Protein AF-A0A1V5XCZ7-F1 (afdb_monomer)

Sequence (162 aa):
MNFSVNSRSIDFLRSQIEQVLVTAINRTLCDKDSFLITLRDNVAAVISHESNKGLADIDKRLEELQTELLRLATSNADYAKVGDEIHHLRDQKQKLQLESANRDELKKRIADMSTFLKKQSTALTKYDEQLVRRLIEKVTVYEEKFTVEFKSGVTVDVEEYD

pLDDT: mean 81.1, std 11.37, range [41.25, 95.12]

Radius of gyration: 25.95 Å; Cα contacts (8 Å, |Δi|>4): 112; chains: 1; bounding box: 71×34×67 Å

Solvent-accessible surface area (backbone atoms only — not comparable to full-atom values): 9261 Å² total; per-residue (Å²): 142,78,68,71,65,60,53,53,55,51,56,48,53,49,52,50,53,41,51,50,50,33,49,49,50,40,66,53,51,72,45,46,65,59,48,53,49,47,31,50,51,53,49,46,68,76,56,73,66,85,54,78,65,54,51,57,54,47,52,53,50,50,54,54,47,54,55,48,49,55,54,27,64,76,65,77,46,95,48,67,70,57,52,53,50,50,53,53,49,50,54,52,46,53,51,50,50,52,56,46,53,55,45,53,53,52,51,48,52,50,54,52,48,53,55,52,55,68,70,56,85,67,78,64,89,61,74,48,68,71,57,46,68,69,44,46,68,51,75,47,83,55,98,63,34,34,40,40,32,31,70,50,72,52,72,42,80,44,69,64,80,129

Mean predicted aligned error: 10.84 Å

Structure (mmCIF, N/CA/C/O backbone):
data_AF-A0A1V5XCZ7-F1
#
_entry.id   AF-A0A1V5XCZ7-F1
#
loop_
_atom_site.group_PDB
_atom_site.id
_atom_site.type_symbol
_atom_site.label_atom_id
_atom_site.label_alt_id
_atom_site.label_comp_id
_atom_site.label_asym_id
_atom_site.label_entity_id
_atom_site.label_seq_id
_atom_site.pdbx_PDB_ins_code
_atom_site.Cartn_x
_atom_site.Cartn_y
_atom_site.Cartn_z
_atom_site.occupancy
_atom_site.B_iso_or_equiv
_atom_site.auth_seq_id
_atom_site.auth_comp_id
_atom_site.auth_asym_id
_atom_site.auth_atom_id
_atom_site.pdbx_PDB_model_num
ATOM 1 N N . MET A 1 1 ? -43.632 23.458 7.844 1.00 41.25 1 MET A N 1
ATOM 2 C CA . MET A 1 1 ? -42.592 23.107 8.837 1.00 41.25 1 MET A CA 1
ATOM 3 C C . MET A 1 1 ? -42.291 21.617 8.707 1.00 41.25 1 MET A C 1
ATOM 5 O O . MET A 1 1 ? -43.085 20.852 9.211 1.00 41.25 1 MET A O 1
ATOM 9 N N . ASN A 1 2 ? -41.230 21.199 7.998 1.00 44.97 2 ASN A N 1
ATOM 10 C CA . ASN A 1 2 ? -40.857 19.770 7.844 1.00 44.97 2 ASN A CA 1
ATOM 11 C C . ASN A 1 2 ? -39.328 19.518 7.851 1.00 44.97 2 ASN A C 1
ATOM 13 O O . ASN A 1 2 ? -38.871 18.445 7.480 1.00 44.97 2 ASN A O 1
ATOM 17 N N . PHE A 1 3 ? -38.514 20.483 8.296 1.00 48.12 3 PHE A N 1
ATOM 18 C CA . PHE A 1 3 ? -37.047 20.337 8.312 1.00 48.12 3 PHE A CA 1
ATOM 19 C C . PHE A 1 3 ? -36.489 19.725 9.609 1.00 48.12 3 PHE A C 1
ATOM 21 O O . PHE A 1 3 ? -35.342 19.297 9.639 1.00 48.12 3 PHE A O 1
ATOM 28 N N . SER A 1 4 ? -37.286 19.644 10.681 1.00 51.97 4 SER A N 1
ATOM 29 C CA . SER A 1 4 ? -36.790 19.223 12.003 1.00 51.97 4 SER A CA 1
ATOM 30 C C . SER A 1 4 ? -36.722 17.699 12.192 1.00 51.97 4 SER A C 1
ATOM 32 O O . SER A 1 4 ? -35.901 17.229 12.974 1.00 51.97 4 SER A O 1
ATOM 34 N N . VAL A 1 5 ? -37.530 16.923 11.456 1.00 52.34 5 VAL A N 1
ATOM 35 C CA . VAL A 1 5 ? -37.549 15.450 11.560 1.00 52.34 5 VAL A CA 1
ATOM 36 C C . VAL A 1 5 ? -36.358 14.821 10.822 1.00 52.34 5 VAL A C 1
ATOM 38 O O . VAL A 1 5 ? -35.736 13.909 11.351 1.00 52.34 5 VAL A O 1
ATOM 41 N N . ASN A 1 6 ? -35.956 15.373 9.670 1.00 56.66 6 ASN A N 1
ATOM 42 C CA . ASN A 1 6 ? -34.837 14.839 8.882 1.00 56.66 6 ASN A CA 1
ATOM 43 C C . ASN A 1 6 ? -33.470 14.996 9.573 1.00 56.66 6 ASN A C 1
ATOM 45 O O . ASN A 1 6 ? -32.643 14.096 9.490 1.00 56.66 6 ASN A O 1
ATOM 49 N N . SER A 1 7 ? -33.230 16.101 10.292 1.00 58.38 7 SER A N 1
ATOM 50 C CA . SER A 1 7 ? -31.945 16.304 10.987 1.00 58.38 7 SER A CA 1
ATOM 51 C C . SER A 1 7 ? -31.751 15.307 12.132 1.00 58.38 7 SER A C 1
ATOM 53 O O . SER A 1 7 ? -30.685 14.719 12.250 1.00 58.38 7 SER A O 1
ATOM 55 N N . ARG A 1 8 ? -32.800 15.049 12.932 1.00 64.44 8 ARG A N 1
ATOM 56 C CA . ARG A 1 8 ? -32.718 14.113 14.068 1.00 64.44 8 ARG A CA 1
ATOM 57 C C . ARG A 1 8 ? -32.442 12.675 13.630 1.00 64.44 8 ARG A C 1
ATOM 59 O O . ARG A 1 8 ? -31.677 11.989 14.297 1.00 64.44 8 ARG A O 1
ATOM 66 N N . SER A 1 9 ? -33.030 12.228 12.519 1.00 71.94 9 SER A N 1
ATOM 67 C CA . SER A 1 9 ? -32.782 10.886 11.976 1.00 71.94 9 SER A CA 1
ATOM 68 C C . SER A 1 9 ? -31.366 10.731 11.408 1.00 71.94 9 SER A C 1
ATOM 70 O O . SER A 1 9 ? -30.763 9.673 11.568 1.00 71.94 9 SER A O 1
ATOM 72 N N . ILE A 1 10 ? -30.809 11.784 10.798 1.00 73.19 10 ILE A N 1
ATOM 73 C CA . ILE A 1 10 ? -29.424 11.784 10.296 1.00 73.19 10 ILE A CA 1
ATOM 74 C C . ILE A 1 10 ? -28.423 11.766 11.457 1.00 73.19 10 ILE A C 1
ATOM 76 O O . ILE A 1 10 ? -27.474 10.984 11.432 1.00 73.19 10 ILE A O 1
ATOM 80 N N . ASP A 1 11 ? -28.648 12.583 12.488 1.00 79.38 11 ASP A N 1
ATOM 81 C CA . ASP A 1 11 ? -27.781 12.631 13.671 1.00 79.38 11 ASP A CA 1
ATOM 82 C C . ASP A 1 11 ? -27.806 11.303 14.446 1.00 79.38 11 ASP A C 1
ATOM 84 O O . ASP A 1 11 ? -26.772 10.841 14.935 1.00 79.38 11 ASP A O 1
ATOM 88 N N . PHE A 1 12 ? -28.971 10.649 14.501 1.00 77.94 12 PHE A N 1
ATOM 89 C CA . PHE A 1 12 ? -29.122 9.318 15.083 1.00 77.94 12 PHE A CA 1
ATOM 90 C C . PHE A 1 12 ? -28.340 8.258 14.296 1.00 77.94 12 PHE A C 1
ATOM 92 O O . PHE A 1 12 ? -27.495 7.577 14.874 1.00 77.94 12 PHE A O 1
ATOM 99 N N . LEU A 1 13 ? -28.539 8.172 12.974 1.00 81.44 13 LEU A N 1
ATOM 100 C CA . LEU A 1 13 ? -27.821 7.219 12.119 1.00 81.44 13 LEU A CA 1
ATOM 101 C C . LEU A 1 13 ? -26.302 7.433 12.182 1.00 81.44 13 LEU A C 1
ATOM 103 O O . LEU A 1 13 ? -25.530 6.478 12.233 1.00 81.44 13 LEU A O 1
ATOM 107 N N . ARG A 1 14 ? -25.864 8.695 12.233 1.00 83.56 14 ARG A N 1
ATOM 108 C CA . ARG A 1 14 ? -24.455 9.039 12.415 1.00 83.56 14 ARG A CA 1
ATOM 109 C C . ARG A 1 14 ? -23.909 8.481 13.728 1.00 83.56 14 ARG A C 1
ATOM 111 O O . ARG A 1 14 ? -22.845 7.870 13.719 1.00 83.56 14 ARG A O 1
ATOM 118 N N . SER A 1 15 ? -24.624 8.672 14.836 1.00 86.75 15 SER A N 1
ATOM 119 C CA . SER A 1 15 ? -24.195 8.158 16.139 1.00 86.75 15 SER A CA 1
ATOM 120 C C . SER A 1 15 ? -24.102 6.629 16.149 1.00 86.75 15 SER A C 1
ATOM 122 O O . SER A 1 15 ? -23.144 6.086 16.700 1.00 86.75 15 SER A O 1
ATOM 124 N N . GLN A 1 16 ? -25.030 5.942 15.475 1.00 87.00 16 GLN A N 1
ATOM 125 C CA . GLN A 1 16 ? -24.981 4.488 15.308 1.00 87.00 16 GLN A CA 1
ATOM 126 C C . GLN A 1 16 ? -23.729 4.042 14.540 1.00 87.00 16 GLN A C 1
ATOM 128 O O . GLN A 1 16 ? -22.972 3.202 15.022 1.00 87.00 16 GLN A O 1
ATOM 133 N N . ILE A 1 17 ? -23.444 4.664 13.390 1.00 88.12 17 ILE A N 1
ATOM 134 C CA . ILE A 1 17 ? -22.248 4.354 12.590 1.00 88.12 17 ILE A CA 1
ATOM 135 C C . ILE A 1 17 ? -20.968 4.612 13.396 1.00 88.12 17 ILE A C 1
ATOM 137 O O . ILE A 1 17 ? -20.037 3.809 13.353 1.00 88.12 17 ILE A O 1
ATOM 141 N N . GLU A 1 18 ? -20.907 5.700 14.165 1.00 90.81 18 GLU A N 1
ATOM 142 C CA . GLU A 1 18 ? -19.760 6.000 15.026 1.00 90.81 18 GLU A CA 1
ATOM 143 C C . GLU A 1 18 ? -19.530 4.897 16.079 1.00 90.81 18 GLU A C 1
ATOM 145 O O . GLU A 1 18 ? -18.388 4.472 16.278 1.00 90.81 18 GLU A O 1
ATOM 150 N N . GLN A 1 19 ? -20.590 4.373 16.705 1.00 89.62 19 GLN A N 1
ATOM 151 C CA . GLN A 1 19 ? -20.496 3.267 17.670 1.00 89.62 19 GLN A CA 1
ATOM 152 C C . GLN A 1 19 ? -20.106 1.937 17.017 1.00 89.62 19 GLN A C 1
ATOM 154 O O . GLN A 1 19 ? -19.255 1.213 17.549 1.00 89.62 19 GLN A O 1
ATOM 159 N N . VAL A 1 20 ? -20.673 1.633 15.849 1.00 90.31 20 VAL A N 1
ATOM 160 C CA . VAL A 1 20 ? -20.317 0.463 15.034 1.00 90.31 20 VAL A CA 1
ATOM 161 C C . VAL A 1 20 ? -18.830 0.487 14.697 1.00 90.31 20 VAL A C 1
ATOM 163 O O . VAL A 1 20 ? -18.134 -0.511 14.875 1.00 90.31 20 VAL A O 1
ATOM 166 N N . LEU A 1 21 ? -18.315 1.641 14.271 1.00 90.56 21 LEU A N 1
ATOM 167 C CA . LEU A 1 21 ? -16.908 1.814 13.922 1.00 90.56 21 LEU A CA 1
ATOM 168 C C . LE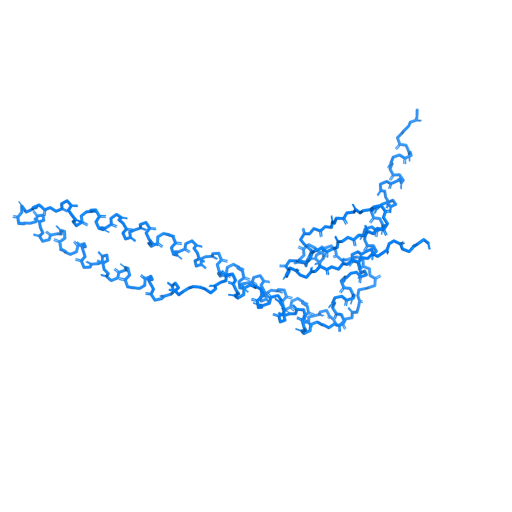U A 1 21 ? -15.987 1.635 15.129 1.00 90.56 21 LEU A C 1
ATOM 170 O O . LEU A 1 21 ? -14.989 0.921 15.032 1.00 90.56 21 LEU A O 1
ATOM 174 N N . VAL A 1 22 ? -16.326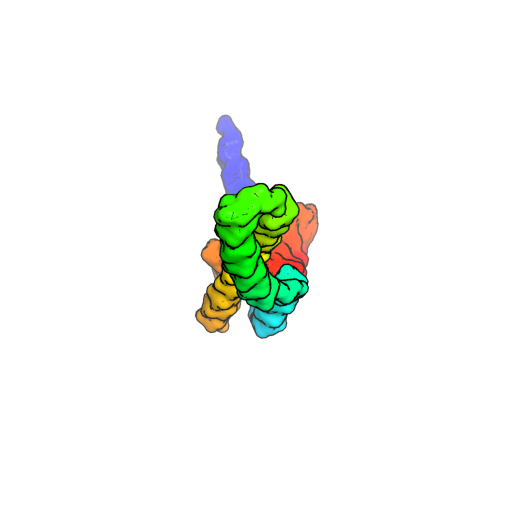 2.226 16.278 1.00 90.06 22 VAL A N 1
ATOM 175 C CA . VAL A 1 22 ? -15.575 2.022 17.529 1.00 90.06 22 VAL A CA 1
ATOM 176 C C . VAL A 1 22 ? -15.556 0.542 17.913 1.00 90.06 22 VAL A C 1
ATOM 178 O O . VAL A 1 22 ? -14.500 0.001 18.245 1.00 90.06 22 VAL A O 1
ATOM 181 N N . THR A 1 23 ? -16.700 -0.133 17.811 1.00 90.00 23 THR A N 1
ATOM 182 C CA . THR A 1 23 ? -16.844 -1.558 18.129 1.00 90.00 23 THR A CA 1
ATOM 183 C C . THR A 1 23 ? -16.014 -2.430 17.194 1.00 90.00 23 THR A C 1
ATOM 185 O O . THR A 1 23 ? -15.239 -3.264 17.663 1.00 90.00 23 THR A O 1
ATOM 188 N N . ALA A 1 24 ? -16.116 -2.214 15.883 1.00 88.38 24 ALA A N 1
ATOM 189 C CA . ALA A 1 24 ? -15.362 -2.960 14.884 1.00 88.38 24 ALA A CA 1
ATOM 190 C C . ALA A 1 24 ? -13.851 -2.774 15.063 1.00 88.38 24 ALA A C 1
ATOM 192 O O . ALA A 1 24 ? -13.099 -3.751 15.042 1.00 88.38 24 ALA A O 1
ATOM 193 N N . ILE A 1 25 ? -13.401 -1.536 15.293 1.00 88.19 25 ILE A N 1
ATOM 194 C CA . ILE A 1 25 ? -11.984 -1.243 15.518 1.00 88.19 25 ILE A CA 1
ATOM 195 C C . ILE A 1 25 ? -11.498 -1.916 16.803 1.00 88.19 25 ILE A C 1
ATOM 197 O O . ILE A 1 25 ? -10.454 -2.561 16.776 1.00 88.19 25 ILE A O 1
ATOM 201 N N . ASN A 1 26 ? -12.250 -1.842 17.902 1.00 88.12 26 ASN A N 1
ATOM 202 C CA . ASN A 1 26 ? -11.867 -2.500 19.152 1.00 88.12 26 ASN A CA 1
ATOM 203 C C . ASN A 1 26 ? -11.801 -4.026 19.008 1.00 88.12 26 ASN A C 1
ATOM 205 O O . ASN A 1 26 ? -10.804 -4.616 19.410 1.00 88.12 26 ASN A O 1
ATOM 209 N N . ARG A 1 27 ? -12.806 -4.657 18.380 1.00 86.31 27 ARG A N 1
ATOM 210 C CA . ARG A 1 27 ? -12.814 -6.109 18.118 1.00 86.31 27 ARG A CA 1
ATOM 211 C C . ARG A 1 27 ? -11.610 -6.539 17.280 1.00 86.31 27 ARG A C 1
ATOM 213 O O . ARG A 1 27 ? -10.970 -7.536 17.590 1.00 86.31 27 ARG A O 1
ATOM 220 N N . THR A 1 28 ? -11.281 -5.762 16.253 1.00 84.69 28 THR A N 1
ATOM 221 C CA . THR A 1 28 ? -10.169 -6.062 15.340 1.00 84.69 28 THR A CA 1
ATOM 222 C C . THR A 1 28 ? -8.811 -5.842 16.001 1.00 84.69 28 THR A C 1
ATOM 224 O O . THR A 1 28 ? -7.893 -6.635 15.826 1.00 84.69 28 THR A O 1
ATOM 227 N N . LEU A 1 29 ? -8.667 -4.765 16.776 1.00 81.50 29 LEU A N 1
ATOM 228 C CA . LEU A 1 29 ? -7.406 -4.402 17.422 1.00 81.50 29 LEU A CA 1
ATOM 229 C C . LEU A 1 29 ? -7.182 -5.094 18.775 1.00 81.50 29 LEU A C 1
ATOM 231 O O . LEU A 1 29 ? -6.122 -4.882 19.367 1.00 81.50 29 LEU A O 1
ATOM 235 N N . CYS A 1 30 ? -8.116 -5.931 19.249 1.00 79.19 30 CYS A N 1
ATOM 236 C CA . CYS A 1 30 ? -7.866 -6.857 20.359 1.00 79.19 30 CYS A CA 1
ATOM 237 C C . CYS A 1 30 ? -6.663 -7.769 20.069 1.00 79.19 30 CYS A C 1
ATOM 239 O O . CYS A 1 30 ? -5.868 -8.013 20.973 1.00 79.19 30 CYS A O 1
ATOM 241 N N . ASP A 1 31 ? -6.486 -8.195 18.813 1.00 76.06 31 ASP A N 1
ATOM 242 C CA . ASP A 1 31 ? -5.285 -8.879 18.321 1.00 76.06 31 ASP A CA 1
ATOM 243 C C . ASP A 1 31 ? -4.577 -8.012 17.267 1.00 76.06 31 ASP A C 1
ATOM 245 O O . ASP A 1 31 ? -4.595 -8.248 16.054 1.00 76.06 31 ASP A O 1
ATOM 249 N N . LYS A 1 32 ? -3.982 -6.923 17.760 1.00 76.25 32 LYS A N 1
ATOM 250 C CA . LYS A 1 32 ? -3.290 -5.927 16.934 1.00 76.25 32 LYS A CA 1
ATOM 251 C C . LYS A 1 32 ? -2.153 -6.532 16.110 1.00 76.25 32 LYS A C 1
ATOM 253 O O . LYS A 1 32 ? -1.925 -6.079 14.988 1.00 76.25 32 LYS A O 1
ATOM 258 N N . ASP A 1 33 ? -1.445 -7.522 16.645 1.00 78.00 33 ASP A N 1
ATOM 259 C CA . ASP A 1 33 ? -0.317 -8.142 15.953 1.00 78.00 33 ASP A CA 1
ATOM 260 C C . ASP A 1 33 ? -0.801 -8.969 14.757 1.00 78.00 33 ASP A C 1
ATOM 262 O O . ASP A 1 33 ? -0.272 -8.806 13.656 1.00 78.00 33 ASP A O 1
ATOM 266 N N . SER A 1 34 ? -1.872 -9.752 14.920 1.00 80.06 34 SER A N 1
ATOM 267 C CA . SER A 1 34 ? -2.511 -10.473 13.812 1.00 80.06 34 SER A CA 1
ATOM 268 C C . SER A 1 34 ? -3.051 -9.532 12.729 1.00 80.06 34 SER A C 1
ATOM 270 O O . SER A 1 34 ? -2.843 -9.762 11.531 1.00 80.06 34 SER A O 1
ATOM 272 N N . PHE A 1 35 ? -3.659 -8.406 13.121 1.00 81.50 35 PHE A N 1
ATOM 273 C CA . PHE A 1 35 ? -4.110 -7.385 12.171 1.00 81.50 35 PHE A CA 1
ATOM 274 C C . PHE A 1 35 ? -2.949 -6.783 11.366 1.00 81.50 35 PHE A C 1
ATOM 276 O O . PHE A 1 35 ? -3.043 -6.643 10.144 1.00 81.50 35 PHE A O 1
ATOM 283 N N . LEU A 1 36 ? -1.841 -6.438 12.033 1.00 79.00 36 LEU A N 1
ATOM 284 C CA . LEU A 1 36 ? -0.654 -5.884 11.378 1.00 79.00 36 LEU A CA 1
ATOM 285 C C . LEU A 1 36 ? 0.011 -6.896 10.438 1.00 79.00 36 LEU A C 1
ATOM 287 O O . LEU A 1 36 ? 0.458 -6.506 9.358 1.00 79.00 36 LEU A O 1
ATOM 291 N N . ILE A 1 37 ? 0.053 -8.177 10.817 1.00 82.69 37 ILE A N 1
ATOM 292 C CA . ILE A 1 37 ? 0.549 -9.260 9.959 1.00 82.69 37 ILE A CA 1
ATOM 293 C C . ILE A 1 37 ? -0.339 -9.395 8.721 1.00 82.69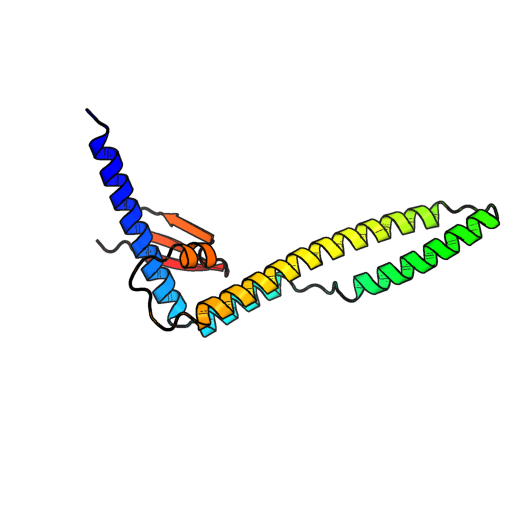 37 ILE A C 1
ATOM 295 O O . ILE A 1 37 ? 0.171 -9.315 7.609 1.00 82.69 37 ILE A O 1
ATOM 299 N N . THR A 1 38 ? -1.658 -9.490 8.897 1.00 81.75 38 THR A N 1
ATOM 300 C CA . THR A 1 38 ? -2.620 -9.630 7.790 1.00 81.75 38 THR A CA 1
ATOM 301 C C . THR A 1 38 ? -2.543 -8.454 6.819 1.00 81.75 38 THR A C 1
ATOM 303 O O . THR A 1 38 ? -2.469 -8.645 5.608 1.00 81.75 38 THR A O 1
ATOM 306 N N . LEU A 1 39 ? -2.490 -7.222 7.337 1.00 78.81 39 LEU A N 1
ATOM 307 C CA . LEU A 1 39 ? -2.297 -6.021 6.524 1.00 78.81 39 LEU A CA 1
ATOM 308 C C . LEU A 1 39 ? -1.000 -6.097 5.712 1.00 78.81 39 LEU A C 1
ATOM 310 O O . LEU A 1 39 ? -0.991 -5.781 4.523 1.00 78.81 39 LEU A O 1
ATOM 314 N N . ARG A 1 40 ? 0.104 -6.490 6.354 1.00 78.12 40 ARG A N 1
ATOM 315 C CA . ARG A 1 40 ? 1.405 -6.591 5.695 1.00 78.12 40 ARG A CA 1
ATOM 316 C C . ARG A 1 40 ? 1.397 -7.671 4.618 1.00 78.12 40 ARG A C 1
ATOM 318 O O . ARG A 1 40 ? 1.926 -7.423 3.540 1.00 78.12 40 ARG A O 1
ATOM 325 N N . ASP A 1 41 ? 0.815 -8.829 4.897 1.00 79.75 41 ASP A N 1
ATOM 326 C CA . ASP A 1 41 ? 0.836 -9.987 4.007 1.00 79.75 41 ASP A CA 1
ATOM 327 C C . ASP A 1 41 ? -0.091 -9.779 2.797 1.00 79.75 41 ASP A C 1
ATOM 329 O O . ASP A 1 41 ? 0.327 -10.019 1.664 1.00 79.75 41 ASP A O 1
ATOM 333 N N . ASN A 1 42 ? -1.285 -9.208 2.998 1.00 71.62 42 ASN A N 1
ATOM 334 C CA . ASN A 1 42 ? -2.187 -8.835 1.901 1.00 71.62 42 ASN A CA 1
ATOM 335 C C . ASN A 1 42 ? -1.548 -7.804 0.969 1.00 71.62 42 ASN A C 1
ATOM 337 O O . ASN A 1 42 ? -1.659 -7.898 -0.252 1.00 71.62 42 ASN A O 1
ATOM 341 N N . VAL A 1 43 ? -0.821 -6.838 1.530 1.00 66.88 43 VAL A N 1
ATOM 342 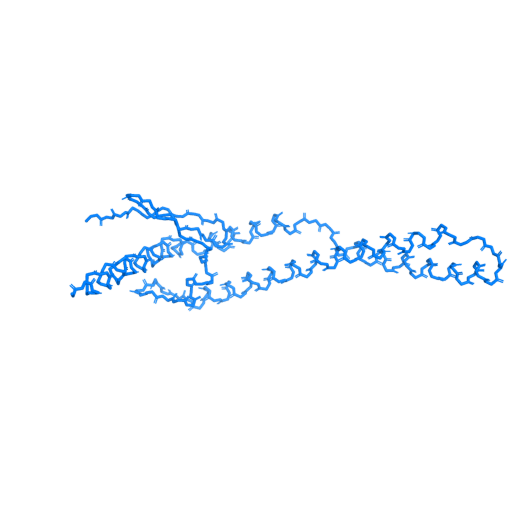C CA . VAL A 1 43 ? -0.092 -5.870 0.713 1.00 66.88 43 VAL A CA 1
ATOM 343 C C . VAL A 1 43 ? 1.131 -6.514 0.059 1.00 66.88 43 VAL A C 1
ATOM 345 O O . VAL A 1 43 ? 1.364 -6.281 -1.120 1.00 66.88 43 VAL A O 1
ATOM 348 N N . ALA A 1 44 ? 1.886 -7.373 0.747 1.00 67.88 44 ALA A N 1
ATOM 349 C CA . ALA A 1 44 ? 3.018 -8.088 0.155 1.00 67.88 44 ALA A CA 1
ATOM 350 C C . ALA A 1 44 ? 2.603 -8.937 -1.060 1.00 67.88 44 ALA A C 1
ATOM 352 O O . ALA A 1 44 ? 3.320 -8.933 -2.059 1.00 67.88 44 ALA A O 1
ATOM 353 N N . ALA A 1 45 ? 1.434 -9.584 -1.010 1.00 68.50 45 ALA A N 1
ATOM 354 C CA . ALA A 1 45 ? 0.871 -10.346 -2.125 1.00 68.50 45 ALA A CA 1
ATOM 355 C C . ALA A 1 45 ? 0.552 -9.474 -3.356 1.00 68.5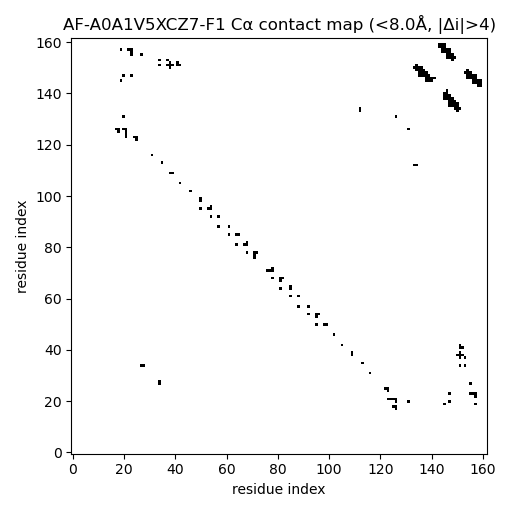0 45 ALA A C 1
ATOM 357 O O . ALA A 1 45 ? 0.730 -9.915 -4.487 1.00 68.50 45 ALA A O 1
ATOM 358 N N . VAL A 1 46 ? 0.138 -8.217 -3.155 1.00 61.88 46 VAL A N 1
ATOM 359 C CA . VAL A 1 46 ? -0.059 -7.240 -4.246 1.00 61.88 46 VAL A CA 1
ATOM 360 C C . VAL A 1 46 ? 1.281 -6.702 -4.773 1.00 61.88 46 VAL A C 1
ATOM 362 O O . VAL A 1 46 ? 1.397 -6.315 -5.932 1.00 61.88 46 VAL A O 1
ATOM 365 N N . ILE A 1 47 ? 2.309 -6.672 -3.923 1.00 59.69 47 ILE A N 1
ATOM 366 C CA . ILE A 1 47 ? 3.626 -6.084 -4.203 1.00 59.69 47 ILE A CA 1
ATOM 367 C C . ILE A 1 47 ? 4.602 -7.081 -4.860 1.00 59.69 47 ILE A C 1
ATOM 369 O O . ILE A 1 47 ? 5.590 -6.648 -5.463 1.00 59.69 47 ILE A O 1
ATOM 373 N N . SER A 1 48 ? 4.379 -8.395 -4.757 1.00 56.59 48 SER A N 1
ATOM 374 C CA . SER A 1 48 ? 5.346 -9.406 -5.195 1.00 56.59 48 SER A CA 1
ATOM 375 C C . SER A 1 48 ? 5.387 -9.588 -6.718 1.00 56.59 48 SER A C 1
ATOM 377 O O . SER A 1 48 ? 4.785 -10.514 -7.246 1.00 56.59 48 SER A O 1
ATOM 379 N N . HIS A 1 49 ? 6.165 -8.749 -7.407 1.00 54.59 49 HIS A N 1
ATOM 380 C CA . HIS A 1 49 ? 6.860 -9.099 -8.653 1.00 54.59 49 HIS A CA 1
ATOM 381 C C . HIS A 1 49 ? 8.175 -8.293 -8.796 1.00 54.59 49 HIS A C 1
ATOM 383 O O . HIS A 1 49 ? 8.279 -7.130 -8.399 1.00 54.59 49 HIS A O 1
ATOM 389 N N . GLU A 1 50 ? 9.217 -8.960 -9.301 1.00 56.69 50 GLU A N 1
ATOM 390 C CA . GLU A 1 50 ? 10.653 -8.616 -9.319 1.00 56.69 50 GLU A CA 1
ATOM 391 C C . GLU A 1 50 ? 11.057 -7.323 -10.070 1.00 56.69 50 GLU A C 1
ATOM 393 O O . GLU A 1 50 ? 11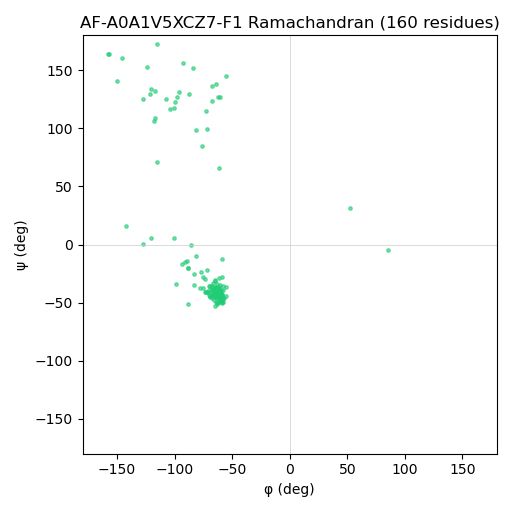.781 -7.354 -11.060 1.00 56.69 50 GLU A O 1
ATOM 398 N N . SER A 1 51 ? 10.654 -6.140 -9.613 1.00 58.66 51 SER A N 1
ATOM 399 C CA . SER A 1 51 ? 10.886 -4.926 -10.419 1.00 58.66 51 SER A CA 1
ATOM 400 C C . SER A 1 51 ? 12.230 -4.203 -10.200 1.00 58.66 51 SER A C 1
ATOM 402 O O . SER A 1 51 ? 12.668 -3.482 -11.097 1.00 58.66 51 SER A O 1
ATOM 404 N N . ASN A 1 52 ? 12.932 -4.399 -9.075 1.00 59.91 52 ASN A N 1
ATOM 405 C CA . ASN A 1 52 ? 14.152 -3.614 -8.807 1.00 59.91 52 ASN A CA 1
ATOM 406 C C . ASN A 1 52 ? 15.362 -4.035 -9.660 1.00 59.91 52 ASN A C 1
ATOM 408 O O . ASN A 1 52 ? 16.192 -3.187 -9.969 1.00 59.91 52 ASN A O 1
ATOM 412 N N . LYS A 1 53 ? 15.467 -5.311 -10.060 1.00 63.38 53 LYS A N 1
ATOM 413 C CA . LYS A 1 53 ? 16.519 -5.762 -10.993 1.00 63.38 53 LYS A CA 1
ATOM 414 C C . LYS A 1 53 ? 16.220 -5.328 -12.433 1.00 63.38 53 LYS A C 1
ATOM 416 O O . LYS A 1 53 ? 17.117 -4.858 -13.119 1.00 63.38 53 LYS A O 1
ATOM 421 N N . GLY A 1 54 ? 14.944 -5.355 -12.832 1.00 77.31 54 GLY A N 1
ATOM 422 C CA . GLY A 1 54 ? 14.521 -4.974 -14.182 1.00 77.31 54 GLY A CA 1
ATOM 423 C C . GLY A 1 54 ? 14.841 -3.524 -14.565 1.00 77.31 54 GLY A C 1
ATOM 424 O O . GLY A 1 54 ? 15.198 -3.275 -15.709 1.00 77.31 54 GLY A O 1
ATOM 425 N N . LEU A 1 55 ? 14.775 -2.565 -13.630 1.00 83.81 55 LEU A N 1
ATOM 426 C CA . LEU A 1 55 ? 15.084 -1.158 -13.937 1.00 83.81 55 LEU A CA 1
ATOM 427 C C . LEU A 1 55 ? 16.564 -0.927 -14.273 1.00 83.81 55 LEU A C 1
ATOM 429 O O . LEU A 1 55 ? 16.858 -0.240 -15.248 1.00 83.81 55 LEU A O 1
ATOM 433 N N . ALA A 1 56 ? 17.481 -1.515 -13.500 1.00 85.81 56 ALA A N 1
ATOM 434 C CA . ALA A 1 56 ? 18.919 -1.361 -13.731 1.00 85.81 56 ALA A CA 1
ATOM 435 C C . ALA A 1 56 ? 19.360 -2.016 -15.050 1.00 85.81 56 ALA A C 1
ATOM 437 O O . ALA A 1 56 ? 20.175 -1.455 -15.782 1.00 85.81 56 ALA A O 1
ATOM 438 N N . ASP A 1 57 ? 18.780 -3.173 -15.377 1.00 89.25 57 ASP A N 1
ATOM 439 C CA . ASP A 1 57 ? 19.054 -3.872 -16.633 1.00 89.25 57 ASP A CA 1
ATOM 440 C C . ASP A 1 57 ? 18.525 -3.082 -17.846 1.00 89.25 57 ASP A C 1
ATOM 442 O O . ASP A 1 57 ? 19.217 -2.975 -18.861 1.00 89.25 57 ASP A O 1
ATOM 446 N N . ILE A 1 58 ? 17.342 -2.461 -17.729 1.00 90.44 58 ILE A N 1
ATOM 447 C CA . ILE A 1 58 ? 16.792 -1.576 -18.768 1.00 90.44 58 ILE A CA 1
ATOM 448 C C . ILE A 1 58 ? 17.656 -0.325 -18.948 1.00 90.44 58 ILE A C 1
ATOM 450 O O . ILE A 1 58 ? 17.919 0.063 -20.085 1.00 90.44 58 ILE A O 1
ATOM 454 N N . ASP A 1 59 ? 18.117 0.297 -17.861 1.00 91.25 59 ASP A N 1
ATOM 455 C CA . ASP A 1 59 ? 18.979 1.482 -17.935 1.00 91.25 59 ASP A CA 1
ATOM 456 C C . ASP A 1 59 ? 20.289 1.178 -18.661 1.00 91.25 59 ASP A C 1
ATOM 458 O O . ASP A 1 59 ? 20.649 1.886 -19.603 1.00 91.25 59 ASP A O 1
ATOM 462 N N . LYS A 1 60 ? 20.939 0.064 -18.312 1.00 94.00 60 LYS A N 1
ATOM 463 C CA . LYS A 1 60 ? 22.146 -0.393 -19.003 1.00 94.00 60 LYS A CA 1
ATOM 464 C C . LYS A 1 60 ? 21.889 -0.645 -20.492 1.00 94.00 60 LYS A C 1
ATOM 466 O O . LYS A 1 60 ? 22.663 -0.200 -21.338 1.00 94.00 60 LYS A O 1
ATOM 471 N N . ARG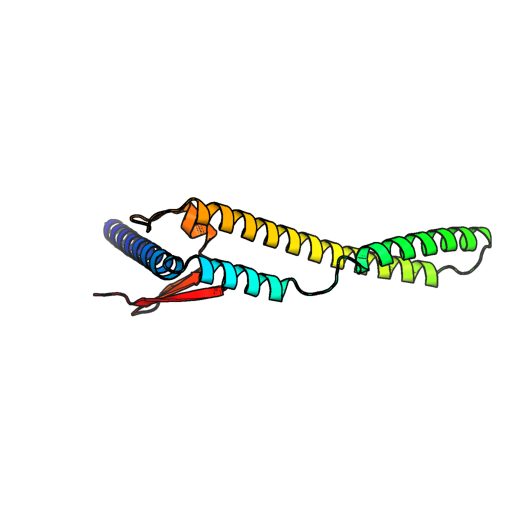 A 1 61 ? 20.790 -1.327 -20.834 1.00 94.00 61 ARG A N 1
ATOM 472 C CA . ARG A 1 61 ? 20.445 -1.615 -22.234 1.00 94.00 61 ARG A CA 1
ATOM 473 C C . ARG A 1 61 ? 20.144 -0.342 -23.028 1.00 94.00 61 ARG A C 1
ATOM 475 O O . ARG A 1 61 ? 20.533 -0.237 -24.189 1.00 94.00 61 ARG A O 1
ATOM 482 N N . LEU A 1 62 ? 19.487 0.641 -22.413 1.00 94.88 62 LEU A N 1
ATOM 483 C CA . LEU A 1 62 ? 19.236 1.943 -23.030 1.00 94.88 62 LEU A CA 1
ATOM 484 C C . LEU A 1 62 ? 20.537 2.709 -23.308 1.00 94.88 62 LEU A C 1
ATOM 486 O O . LEU A 1 62 ? 20.639 3.327 -24.367 1.00 94.88 62 LEU A O 1
ATOM 490 N N . GLU A 1 63 ? 21.525 2.664 -22.410 1.00 94.81 63 GLU A N 1
ATOM 491 C CA . GLU A 1 63 ? 22.849 3.271 -22.634 1.00 94.81 63 GLU A CA 1
ATOM 492 C C . GLU A 1 63 ? 23.604 2.606 -23.796 1.00 94.81 63 GLU A C 1
ATOM 494 O O . GLU A 1 63 ? 24.161 3.292 -24.663 1.00 94.81 63 GLU A O 1
ATOM 499 N N . GLU A 1 64 ? 23.579 1.271 -23.859 1.00 95.12 64 GLU A N 1
ATOM 500 C CA . GLU A 1 64 ? 24.168 0.499 -24.959 1.00 95.12 64 GLU A CA 1
ATOM 501 C C . GLU A 1 64 ? 23.539 0.881 -26.309 1.00 95.12 64 GLU A C 1
ATOM 503 O O . GLU A 1 64 ? 24.256 1.219 -27.255 1.00 95.12 64 GLU A O 1
ATOM 508 N N . LEU A 1 65 ? 22.204 0.908 -26.389 1.00 94.25 65 LEU A N 1
ATOM 509 C CA . LEU A 1 65 ? 21.478 1.229 -27.623 1.00 94.25 65 LEU A CA 1
ATOM 510 C C . LEU A 1 65 ? 21.657 2.688 -28.051 1.00 94.25 65 LEU A C 1
ATOM 512 O O . LEU A 1 65 ? 21.749 2.968 -29.243 1.00 94.25 65 LEU A O 1
ATOM 516 N N . GLN A 1 66 ? 21.749 3.631 -27.110 1.00 91.44 66 GLN A N 1
ATOM 517 C CA . GLN A 1 66 ? 22.059 5.030 -27.432 1.00 91.44 66 GLN A CA 1
ATOM 518 C C . GLN A 1 66 ? 23.462 5.173 -28.033 1.00 91.44 66 GLN A C 1
ATOM 520 O O . GLN A 1 66 ? 23.650 5.915 -28.999 1.00 91.44 66 GLN A O 1
ATOM 525 N N . THR A 1 67 ? 24.437 4.432 -27.501 1.00 93.06 67 THR A N 1
ATOM 526 C CA . THR A 1 67 ? 25.808 4.401 -28.030 1.00 93.06 67 THR A CA 1
ATOM 527 C C . THR A 1 67 ? 25.843 3.788 -29.431 1.00 93.06 67 THR A C 1
ATOM 529 O O . THR A 1 67 ? 26.502 4.310 -30.334 1.00 93.06 67 THR A O 1
ATOM 532 N N . GLU A 1 68 ? 25.090 2.709 -29.646 1.00 91.12 68 GLU A N 1
ATOM 533 C CA . GLU A 1 68 ? 24.949 2.075 -30.955 1.00 91.12 68 GLU A CA 1
ATOM 534 C C . GLU A 1 68 ? 24.274 3.000 -31.977 1.00 91.12 68 GLU A C 1
ATOM 536 O O . GLU A 1 68 ? 24.754 3.111 -33.106 1.00 91.12 68 GLU A O 1
ATOM 541 N N . LEU A 1 69 ? 23.229 3.731 -31.578 1.00 89.00 69 LEU A N 1
ATOM 542 C CA . LEU A 1 69 ? 22.526 4.684 -32.437 1.00 89.00 69 LEU A CA 1
ATOM 543 C C . LEU A 1 69 ? 23.469 5.781 -32.960 1.00 89.00 69 LEU A C 1
ATOM 545 O O . LEU A 1 69 ? 23.454 6.095 -34.150 1.00 89.00 69 LEU A O 1
ATOM 549 N N . LEU A 1 70 ? 24.340 6.324 -32.099 1.00 89.06 70 LEU A N 1
ATOM 550 C CA . LEU A 1 70 ? 25.360 7.306 -32.494 1.00 89.06 70 LEU A CA 1
ATOM 551 C C . LEU A 1 70 ? 26.347 6.721 -33.518 1.00 89.06 70 LEU A C 1
ATOM 553 O O . LEU A 1 70 ? 26.719 7.381 -34.494 1.00 89.06 70 LEU A O 1
ATOM 557 N N . ARG A 1 71 ? 26.752 5.460 -33.329 1.00 88.62 71 ARG A N 1
ATOM 558 C CA . ARG A 1 71 ? 27.643 4.745 -34.255 1.00 88.62 71 ARG A CA 1
ATOM 559 C C . ARG A 1 71 ? 26.981 4.478 -35.613 1.00 88.62 71 ARG A C 1
ATOM 561 O O . ARG A 1 71 ? 27.635 4.592 -36.647 1.00 88.62 71 ARG A O 1
ATOM 568 N N . LEU A 1 72 ? 25.697 4.128 -35.639 1.00 88.88 72 LEU A N 1
ATOM 569 C CA . LEU A 1 72 ? 24.951 3.898 -36.882 1.00 88.88 72 LEU A CA 1
ATOM 570 C C . LEU A 1 72 ? 24.694 5.205 -37.642 1.00 88.88 72 LEU A C 1
ATOM 572 O O . LEU A 1 72 ? 24.903 5.257 -38.853 1.00 88.88 72 LEU A O 1
ATOM 576 N N . ALA A 1 73 ? 24.356 6.282 -36.928 1.00 82.50 73 ALA A N 1
ATOM 577 C CA . ALA A 1 73 ? 24.181 7.612 -37.511 1.00 82.50 73 ALA A CA 1
ATOM 578 C C . ALA A 1 73 ? 25.470 8.125 -38.174 1.00 82.50 73 ALA A C 1
ATOM 580 O O . ALA A 1 73 ? 25.437 8.677 -39.271 1.00 82.50 73 ALA A O 1
ATOM 581 N N . THR A 1 74 ? 26.624 7.889 -37.542 1.00 84.69 74 THR A N 1
ATOM 582 C CA . THR A 1 74 ? 27.940 8.251 -38.102 1.00 84.69 74 THR A CA 1
ATOM 583 C C . THR A 1 74 ? 28.373 7.372 -39.276 1.00 84.69 74 THR A C 1
ATOM 585 O O . THR A 1 74 ? 29.185 7.808 -40.088 1.00 84.69 74 THR A O 1
ATOM 588 N N . SER A 1 75 ? 27.824 6.161 -39.404 1.00 84.69 75 SER A N 1
ATOM 589 C CA . SER A 1 75 ? 28.111 5.231 -40.507 1.00 84.69 75 SER A CA 1
ATOM 590 C C . SER A 1 75 ? 27.038 5.213 -41.605 1.00 84.69 75 SER A C 1
ATOM 592 O O . SER A 1 75 ? 27.154 4.429 -42.545 1.00 84.69 75 SER A O 1
ATOM 594 N N . ASN A 1 76 ? 26.031 6.095 -41.523 1.00 81.06 76 ASN A N 1
ATOM 595 C CA . ASN A 1 76 ? 24.900 6.193 -42.455 1.00 81.06 76 ASN A CA 1
ATOM 596 C C . ASN A 1 76 ? 24.161 4.851 -42.669 1.00 81.06 76 ASN A C 1
ATOM 598 O O . ASN A 1 76 ? 23.664 4.563 -43.759 1.00 81.06 76 ASN A O 1
ATOM 602 N N . ALA A 1 77 ? 24.142 4.010 -41.631 1.00 83.06 77 ALA A N 1
ATOM 603 C CA . ALA A 1 77 ? 23.504 2.698 -41.621 1.00 83.06 77 ALA A CA 1
ATOM 604 C C . ALA A 1 77 ? 22.060 2.787 -41.094 1.00 83.06 77 ALA A C 1
ATOM 606 O O . ALA A 1 77 ? 21.724 3.708 -40.350 1.00 83.06 77 ALA A O 1
ATOM 607 N N . ASP A 1 78 ? 21.209 1.823 -41.459 1.00 83.81 78 ASP A N 1
ATOM 608 C CA . ASP A 1 78 ? 19.829 1.751 -40.961 1.00 83.81 78 ASP A CA 1
ATOM 609 C C . ASP A 1 78 ? 19.803 1.566 -39.434 1.00 83.81 78 ASP A C 1
ATOM 611 O O . ASP A 1 78 ? 20.433 0.661 -38.885 1.00 83.81 78 ASP A O 1
ATOM 615 N N . TYR A 1 79 ? 19.064 2.444 -38.759 1.00 83.62 79 TYR A N 1
ATOM 616 C CA . TYR A 1 79 ? 18.937 2.515 -37.307 1.00 83.62 79 TYR A CA 1
ATOM 617 C C . TYR A 1 79 ? 17.490 2.329 -36.824 1.00 83.62 79 TYR A C 1
ATOM 619 O O . TYR A 1 79 ? 17.240 2.444 -35.622 1.00 83.62 79 TYR A O 1
ATOM 627 N N . ALA A 1 80 ? 16.535 2.023 -37.716 1.00 85.69 80 ALA A N 1
ATOM 628 C CA . ALA A 1 80 ? 15.115 1.911 -37.369 1.00 85.69 80 ALA A CA 1
ATOM 629 C C . ALA A 1 80 ? 14.869 0.902 -36.232 1.00 85.69 80 ALA A C 1
ATOM 631 O O . ALA A 1 80 ? 14.205 1.220 -35.250 1.00 85.69 80 ALA A O 1
ATOM 632 N N . LYS A 1 81 ? 15.517 -0.269 -36.298 1.00 87.06 81 LYS A N 1
ATOM 633 C CA . LYS A 1 81 ? 15.401 -1.322 -35.272 1.00 87.06 81 LYS A CA 1
ATOM 634 C C . LYS A 1 81 ? 15.902 -0.889 -33.891 1.00 87.06 81 LYS A C 1
ATOM 636 O O . LYS A 1 81 ? 15.303 -1.253 -32.886 1.00 87.06 81 LYS A O 1
ATOM 641 N N . VAL A 1 82 ? 16.981 -0.105 -33.843 1.00 89.06 82 VAL A N 1
ATOM 642 C CA . VAL A 1 82 ? 17.535 0.430 -32.586 1.00 89.06 82 VAL A CA 1
ATOM 643 C C . VAL A 1 82 ? 16.593 1.486 -32.007 1.00 89.06 82 VAL A C 1
ATOM 645 O O . VAL A 1 82 ? 16.366 1.515 -30.800 1.00 89.06 82 VAL A O 1
ATOM 648 N N . GLY A 1 83 ? 15.996 2.321 -32.865 1.00 88.75 83 GLY A N 1
ATOM 649 C CA . GLY A 1 83 ? 14.965 3.281 -32.467 1.00 88.75 83 GLY A CA 1
ATOM 650 C C . GLY A 1 83 ? 13.744 2.604 -31.839 1.00 88.75 83 GLY A C 1
ATOM 651 O O . GLY A 1 83 ? 13.330 2.990 -30.744 1.00 88.75 83 GLY A O 1
ATOM 652 N N . ASP A 1 84 ? 13.217 1.563 -32.485 1.00 91.19 84 ASP A N 1
ATOM 653 C CA . ASP A 1 84 ? 12.065 0.799 -31.991 1.00 91.19 84 ASP A CA 1
ATOM 654 C C . ASP A 1 84 ? 12.359 0.115 -30.644 1.00 91.19 84 ASP A C 1
ATOM 656 O O . ASP A 1 84 ? 11.536 0.157 -29.727 1.00 91.19 84 ASP A O 1
ATOM 660 N N . GLU A 1 85 ? 13.557 -0.460 -30.481 1.00 92.31 85 GLU A N 1
ATOM 661 C CA . GLU A 1 85 ? 13.978 -1.087 -29.221 1.00 92.31 85 GLU A CA 1
ATOM 662 C C . GLU A 1 85 ? 14.107 -0.056 -28.085 1.00 92.31 85 GLU A C 1
ATOM 664 O O . GLU A 1 85 ? 13.640 -0.299 -26.970 1.00 92.31 85 GLU A O 1
ATOM 669 N N . ILE A 1 86 ? 14.655 1.134 -28.365 1.00 91.94 86 ILE A N 1
ATOM 670 C CA . ILE A 1 86 ? 14.716 2.241 -27.396 1.00 91.94 86 ILE A CA 1
ATOM 671 C C . ILE A 1 86 ? 13.311 2.674 -26.968 1.00 91.94 86 ILE A C 1
ATOM 673 O O . ILE A 1 86 ? 13.086 2.920 -25.779 1.00 91.94 86 ILE A O 1
ATOM 677 N N . HIS A 1 87 ? 12.368 2.786 -27.906 1.00 92.94 87 HIS A N 1
ATOM 678 C CA . HIS A 1 87 ? 10.981 3.122 -27.585 1.00 92.94 87 HIS A CA 1
ATOM 679 C C . HIS A 1 87 ? 10.348 2.066 -26.676 1.00 92.94 87 HIS A C 1
ATOM 681 O O . HIS A 1 87 ? 9.832 2.409 -25.613 1.00 92.94 87 HIS A O 1
ATOM 687 N N . HIS A 1 88 ? 10.485 0.787 -27.026 1.00 93.06 88 HIS A N 1
ATOM 688 C CA . HIS A 1 88 ? 9.951 -0.310 -26.224 1.00 93.06 88 HIS A CA 1
ATOM 689 C C . HIS A 1 88 ? 10.513 -0.333 -24.794 1.00 93.06 88 HIS A C 1
ATOM 691 O O . HIS A 1 88 ? 9.763 -0.448 -23.822 1.00 93.06 88 HIS A O 1
ATOM 697 N N . LEU A 1 89 ? 11.830 -0.175 -24.646 1.00 93.62 89 LEU A N 1
ATOM 698 C CA . LEU A 1 89 ? 12.490 -0.170 -23.340 1.00 93.62 89 LEU A CA 1
ATOM 699 C C . LEU A 1 89 ? 12.093 1.041 -22.487 1.00 93.62 89 LEU A C 1
ATOM 701 O O . LEU A 1 89 ? 11.984 0.922 -21.267 1.00 93.62 89 LEU A O 1
ATOM 705 N N . ARG A 1 90 ? 11.837 2.202 -23.102 1.00 92.75 90 ARG A N 1
ATOM 706 C CA . ARG A 1 90 ? 11.324 3.384 -22.389 1.00 92.75 90 ARG A CA 1
ATOM 707 C C . ARG A 1 90 ? 9.920 3.152 -21.840 1.00 92.75 90 ARG A C 1
ATOM 709 O O . ARG A 1 90 ? 9.676 3.493 -20.683 1.00 92.75 90 ARG A O 1
ATOM 716 N N . ASP A 1 91 ? 9.044 2.522 -22.615 1.00 92.25 91 ASP A N 1
ATOM 717 C CA . ASP A 1 91 ? 7.691 2.184 -22.162 1.00 92.25 91 ASP A CA 1
ATOM 718 C C . ASP A 1 91 ? 7.733 1.180 -20.999 1.00 92.25 91 ASP A C 1
ATOM 720 O O . ASP A 1 91 ? 7.066 1.360 -19.975 1.00 92.25 91 ASP A O 1
ATOM 724 N N . GLN A 1 92 ? 8.582 0.152 -21.108 1.00 89.94 92 GLN A N 1
ATOM 725 C CA . GLN A 1 92 ? 8.811 -0.808 -20.025 1.00 89.94 92 GLN A CA 1
ATOM 726 C C . GLN A 1 92 ? 9.371 -0.134 -18.767 1.00 89.94 92 GLN A C 1
ATOM 728 O O . GLN A 1 92 ? 8.886 -0.397 -17.662 1.00 89.94 92 GLN A O 1
ATOM 733 N N . LYS A 1 93 ? 10.345 0.774 -18.919 1.00 89.44 93 LYS A N 1
ATOM 734 C CA . LYS A 1 93 ? 10.907 1.555 -17.809 1.00 89.44 93 LYS A CA 1
ATOM 735 C C . LYS A 1 93 ? 9.824 2.358 -17.099 1.00 89.44 93 LYS A C 1
ATOM 737 O O . LYS A 1 93 ? 9.722 2.291 -15.876 1.00 89.44 93 LYS A O 1
ATOM 742 N N . GLN A 1 94 ? 9.000 3.084 -17.852 1.00 89.12 94 GLN A N 1
ATOM 743 C CA . GLN A 1 94 ? 7.932 3.905 -17.288 1.00 89.12 94 GLN A CA 1
ATOM 744 C C . GLN A 1 94 ? 6.919 3.055 -16.513 1.00 89.12 94 GLN A C 1
ATOM 746 O O . GLN A 1 94 ? 6.523 3.423 -15.405 1.00 89.12 94 GLN A O 1
ATOM 751 N N . LYS A 1 95 ? 6.543 1.890 -17.053 1.00 86.69 95 LYS A N 1
ATOM 752 C CA . LYS A 1 95 ? 5.651 0.948 -16.371 1.00 86.69 95 LYS A CA 1
ATOM 753 C C . LYS A 1 95 ? 6.237 0.471 -15.038 1.00 86.69 95 LYS A C 1
ATOM 755 O O . LYS A 1 95 ? 5.571 0.571 -14.009 1.00 86.69 95 LYS A O 1
ATOM 760 N N . LEU A 1 96 ? 7.493 0.025 -15.031 1.00 84.50 96 LEU A N 1
ATOM 761 C CA . LEU A 1 96 ? 8.162 -0.435 -13.810 1.00 84.50 96 LEU A CA 1
ATOM 762 C C . LEU A 1 96 ? 8.328 0.684 -12.774 1.00 84.50 96 LEU A C 1
ATOM 764 O O . LEU A 1 96 ? 8.195 0.438 -11.574 1.00 84.50 96 LEU A O 1
ATOM 768 N N . GLN A 1 97 ? 8.591 1.916 -13.215 1.00 84.56 97 GLN A N 1
ATOM 769 C CA . GLN A 1 97 ? 8.673 3.079 -12.330 1.00 84.56 97 GLN A CA 1
ATOM 770 C C . GLN A 1 97 ? 7.327 3.392 -11.671 1.00 84.56 97 GLN A C 1
ATOM 772 O O . GLN A 1 97 ? 7.290 3.620 -10.462 1.00 84.56 97 GLN A O 1
ATOM 777 N N . LEU A 1 98 ? 6.227 3.353 -12.429 1.00 84.50 98 LEU A N 1
ATOM 778 C CA . LEU A 1 98 ? 4.880 3.539 -11.888 1.00 84.50 98 LEU A CA 1
ATOM 779 C C . LEU A 1 98 ? 4.551 2.459 -10.850 1.00 84.50 98 LEU A C 1
ATOM 781 O O . LEU A 1 98 ? 4.103 2.758 -9.743 1.00 84.50 98 LEU A O 1
ATOM 785 N N . GLU A 1 99 ? 4.836 1.201 -11.179 1.00 80.38 99 GLU A N 1
ATOM 786 C CA . GLU A 1 99 ? 4.658 0.082 -10.257 1.00 80.38 99 GLU A CA 1
ATOM 787 C C . GLU A 1 99 ? 5.527 0.236 -9.002 1.00 80.38 99 GLU A C 1
ATOM 789 O O . GLU A 1 99 ? 5.103 -0.147 -7.913 1.00 80.38 99 GLU A O 1
ATOM 794 N N . SER A 1 100 ? 6.745 0.774 -9.119 1.00 79.44 100 SER A N 1
ATOM 795 C CA . SER A 1 100 ? 7.627 1.027 -7.971 1.00 79.44 100 SER A CA 1
ATOM 796 C C . SER A 1 100 ? 7.101 2.147 -7.081 1.00 79.44 100 SER A C 1
ATOM 798 O O . SER A 1 100 ? 7.056 1.978 -5.865 1.00 79.44 100 SER A O 1
ATOM 800 N N . ALA A 1 101 ? 6.654 3.257 -7.670 1.00 80.88 101 ALA A N 1
ATOM 801 C CA . ALA A 1 101 ? 6.093 4.382 -6.929 1.00 80.88 101 ALA A CA 1
ATOM 802 C C . ALA A 1 101 ? 4.851 3.963 -6.128 1.00 80.88 101 ALA A C 1
ATOM 804 O O . ALA A 1 101 ? 4.771 4.231 -4.929 1.00 80.88 101 ALA A O 1
ATOM 805 N N . ASN A 1 102 ? 3.941 3.210 -6.757 1.00 77.00 102 ASN A N 1
ATOM 806 C CA . ASN A 1 102 ? 2.765 2.657 -6.084 1.00 77.00 102 ASN A CA 1
ATOM 807 C C . ASN A 1 102 ? 3.164 1.743 -4.913 1.00 77.00 102 ASN A C 1
ATOM 809 O O . ASN A 1 102 ? 2.584 1.810 -3.830 1.00 77.00 102 ASN A O 1
ATOM 813 N N . ARG A 1 103 ? 4.192 0.904 -5.095 1.00 75.94 103 ARG A N 1
ATOM 814 C CA . ARG A 1 103 ? 4.703 0.027 -4.030 1.00 75.94 103 ARG A CA 1
ATOM 815 C C . ARG A 1 103 ? 5.290 0.808 -2.860 1.00 75.94 103 ARG A C 1
ATOM 817 O O . ARG A 1 103 ? 5.043 0.447 -1.709 1.00 75.94 103 ARG A O 1
ATOM 824 N N . ASP A 1 104 ? 6.060 1.854 -3.126 1.00 79.12 104 ASP A N 1
ATOM 825 C CA . ASP A 1 104 ? 6.679 2.657 -2.072 1.00 79.12 104 ASP A CA 1
ATOM 826 C C . ASP A 1 104 ? 5.647 3.491 -1.303 1.00 79.12 104 ASP A C 1
ATOM 828 O O . ASP A 1 104 ? 5.733 3.592 -0.075 1.00 79.12 104 ASP A O 1
ATOM 832 N N . GLU A 1 105 ? 4.613 3.995 -1.979 1.00 79.00 105 GLU A N 1
ATOM 833 C CA . GLU A 1 105 ? 3.469 4.634 -1.323 1.00 79.00 105 GLU A CA 1
ATOM 834 C C . GLU A 1 105 ? 2.744 3.662 -0.379 1.00 79.00 105 GLU A C 1
ATOM 836 O O . GLU A 1 105 ? 2.481 3.989 0.784 1.00 79.00 105 GLU A O 1
ATOM 841 N N . LEU A 1 106 ? 2.486 2.433 -0.835 1.00 75.19 106 LEU A N 1
ATOM 842 C CA . LEU A 1 106 ? 1.847 1.399 -0.020 1.00 75.19 106 LEU A CA 1
ATOM 843 C C . LEU A 1 106 ? 2.700 1.008 1.195 1.00 75.19 106 LEU A C 1
ATOM 845 O O . LEU A 1 106 ? 2.183 0.936 2.314 1.00 75.19 106 LEU A O 1
ATOM 849 N N . LYS A 1 107 ? 4.016 0.827 1.020 1.00 78.00 107 LYS A N 1
ATOM 850 C CA . LYS A 1 107 ? 4.945 0.570 2.136 1.00 78.00 107 LYS A CA 1
ATOM 851 C C . LYS A 1 107 ? 4.923 1.701 3.158 1.00 78.00 107 LYS A C 1
ATOM 853 O O . LYS A 1 107 ? 4.858 1.437 4.360 1.00 78.00 107 LYS A O 1
ATOM 858 N N . LYS A 1 108 ? 4.948 2.954 2.695 1.00 81.56 108 LYS A N 1
ATOM 859 C CA . LYS A 1 108 ? 4.868 4.129 3.569 1.00 81.56 108 LYS A CA 1
ATOM 860 C C . LYS A 1 108 ? 3.564 4.129 4.361 1.00 81.56 108 LYS A C 1
ATOM 862 O O . LYS A 1 108 ? 3.591 4.309 5.575 1.00 81.56 108 LYS A O 1
ATOM 867 N N . ARG A 1 109 ? 2.436 3.832 3.711 1.00 77.62 109 ARG A N 1
ATOM 868 C CA . ARG A 1 109 ? 1.121 3.742 4.361 1.00 77.62 109 ARG A CA 1
ATOM 869 C C . ARG A 1 109 ? 1.077 2.664 5.450 1.00 77.62 109 ARG A C 1
ATOM 871 O O . ARG A 1 109 ? 0.520 2.924 6.517 1.00 77.62 109 ARG A O 1
ATOM 878 N N . ILE A 1 110 ? 1.692 1.498 5.230 1.00 78.44 110 ILE A N 1
ATOM 879 C CA . ILE A 1 110 ? 1.809 0.443 6.256 1.00 78.44 110 ILE A CA 1
ATOM 880 C C . ILE A 1 110 ? 2.683 0.897 7.421 1.00 78.44 110 ILE A C 1
ATOM 882 O O . ILE A 1 110 ? 2.301 0.707 8.577 1.00 78.44 110 ILE A O 1
ATOM 886 N N . ALA A 1 111 ? 3.853 1.473 7.141 1.00 81.88 111 ALA A N 1
ATOM 887 C CA . ALA A 1 111 ? 4.781 1.918 8.178 1.00 81.88 111 ALA A CA 1
ATOM 888 C C . ALA A 1 111 ? 4.144 3.003 9.059 1.00 81.88 111 ALA A C 1
ATOM 890 O O . ALA A 1 111 ? 4.207 2.938 10.292 1.00 81.88 111 ALA A O 1
ATOM 891 N N . ASP A 1 112 ? 3.453 3.947 8.424 1.00 82.12 112 ASP A N 1
ATOM 892 C CA . ASP A 1 112 ? 2.680 4.995 9.075 1.00 82.12 112 ASP A CA 1
ATOM 893 C C . ASP A 1 112 ? 1.570 4.414 9.959 1.00 82.12 112 ASP A C 1
ATOM 895 O O . ASP A 1 112 ? 1.428 4.806 11.119 1.00 82.12 112 ASP A O 1
ATOM 899 N N . MET A 1 113 ? 0.794 3.460 9.435 1.00 79.00 113 MET A N 1
ATOM 900 C CA . MET A 1 113 ? -0.290 2.809 10.173 1.00 79.00 113 MET A CA 1
ATOM 901 C C . MET A 1 113 ? 0.236 1.981 11.349 1.00 79.00 113 MET A C 1
ATOM 903 O O . MET A 1 113 ? -0.284 2.090 12.455 1.00 79.00 113 MET A O 1
ATOM 907 N N . SER A 1 114 ? 1.314 1.223 11.148 1.00 79.88 114 SER A N 1
ATOM 908 C CA . SER A 1 114 ? 1.975 0.443 12.201 1.00 79.88 114 SER A CA 1
ATOM 909 C C . SER A 1 114 ? 2.484 1.350 13.319 1.00 79.88 114 SER A C 1
ATOM 911 O O . SER A 1 114 ? 2.279 1.074 14.499 1.00 79.88 114 SER A O 1
ATOM 913 N N . THR A 1 115 ? 3.112 2.471 12.958 1.00 84.06 115 THR A N 1
ATOM 914 C CA . THR A 1 115 ? 3.600 3.464 13.922 1.00 84.06 115 THR A CA 1
ATOM 915 C C . THR A 1 115 ? 2.449 4.112 14.682 1.00 84.06 115 THR A C 1
ATOM 917 O O . THR A 1 115 ? 2.541 4.303 15.894 1.00 84.06 115 THR A O 1
ATOM 920 N N . PHE A 1 116 ? 1.355 4.434 13.991 1.00 82.19 116 PHE A N 1
ATOM 921 C CA . PHE A 1 116 ? 0.159 4.993 14.609 1.00 82.19 116 PHE A CA 1
ATOM 922 C C . PHE A 1 116 ? -0.469 4.010 15.608 1.00 82.19 116 PHE A C 1
ATOM 924 O O . PHE A 1 116 ? -0.692 4.36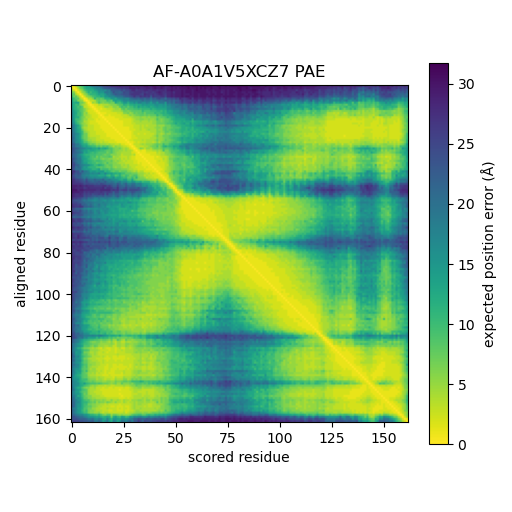1 16.765 1.00 82.19 116 PHE A O 1
ATOM 931 N N . LEU A 1 117 ? -0.693 2.761 15.194 1.00 78.38 117 LEU A N 1
ATOM 932 C CA . LEU A 1 117 ? -1.322 1.734 16.026 1.00 78.38 117 LEU A CA 1
ATOM 933 C C . LEU A 1 117 ? -0.473 1.354 17.243 1.00 78.38 117 LEU A C 1
ATOM 935 O O . LEU A 1 117 ? -1.031 1.046 18.295 1.00 78.38 117 LEU A O 1
ATOM 939 N N . LYS A 1 118 ? 0.860 1.421 17.151 1.00 78.62 118 LYS A N 1
ATOM 940 C CA . LYS A 1 118 ? 1.756 1.230 18.306 1.00 78.62 118 LYS A CA 1
ATOM 941 C C . LYS A 1 118 ? 1.608 2.318 19.373 1.00 78.62 118 LYS A C 1
ATOM 943 O O . LYS A 1 118 ? 1.806 2.031 20.547 1.00 78.62 118 LYS A O 1
ATOM 948 N N . LYS A 1 119 ? 1.255 3.548 18.986 1.00 79.88 119 LYS A N 1
ATOM 949 C CA . LYS A 1 119 ? 1.021 4.658 19.929 1.00 79.88 119 LYS A CA 1
ATOM 950 C C . LYS A 1 119 ? -0.334 4.562 20.634 1.00 79.88 119 LYS A C 1
ATOM 952 O O . LYS A 1 119 ? -0.487 5.110 21.718 1.00 79.88 119 LYS A O 1
ATOM 957 N N . GLN A 1 120 ? -1.299 3.869 20.034 1.00 72.88 120 GLN A N 1
ATOM 958 C CA . GLN A 1 120 ? -2.610 3.625 20.632 1.00 72.88 120 GLN A CA 1
ATOM 959 C C . GLN A 1 120 ? -2.524 2.455 21.619 1.00 72.88 120 GLN A C 1
ATOM 961 O O . GLN A 1 120 ? -2.519 1.298 21.204 1.00 72.88 120 GLN A O 1
ATOM 966 N N . SER A 1 121 ? -2.412 2.727 22.920 1.00 64.62 121 SER A N 1
ATOM 967 C CA . SER A 1 121 ? -2.263 1.687 23.955 1.00 64.62 121 SER A CA 1
ATOM 968 C C . SER A 1 121 ? -3.584 1.191 24.547 1.00 64.62 121 SER A C 1
ATOM 970 O O . SER A 1 121 ? -3.599 0.138 25.178 1.00 64.62 121 SER A O 1
ATOM 972 N N . THR A 1 122 ? -4.690 1.907 24.342 1.00 67.31 122 THR A N 1
ATOM 973 C CA . THR A 1 122 ? -5.988 1.590 24.952 1.00 67.31 122 THR A CA 1
ATOM 974 C C . THR A 1 122 ? -7.078 1.406 23.910 1.00 67.31 122 THR A C 1
ATOM 976 O O . THR A 1 122 ? -7.023 1.997 22.832 1.00 67.31 122 THR A O 1
ATOM 979 N N . ALA A 1 123 ? -8.089 0.606 24.258 1.00 77.75 123 ALA A N 1
ATOM 980 C CA . ALA A 1 123 ? -9.311 0.494 23.475 1.00 77.75 123 ALA A CA 1
ATOM 981 C C . ALA A 1 123 ? -9.941 1.878 23.269 1.00 77.75 123 ALA A C 1
ATOM 983 O O . ALA A 1 123 ? -9.888 2.745 24.149 1.00 77.75 123 ALA A O 1
ATOM 984 N N . LEU A 1 124 ? -10.542 2.083 22.102 1.00 81.50 124 LEU A N 1
ATOM 985 C CA . LEU A 1 124 ? -11.251 3.310 21.792 1.00 81.50 124 LEU A CA 1
ATOM 986 C C . LEU A 1 124 ? -12.494 3.411 22.663 1.00 81.50 124 LEU A C 1
ATOM 988 O O . LEU A 1 124 ? -13.362 2.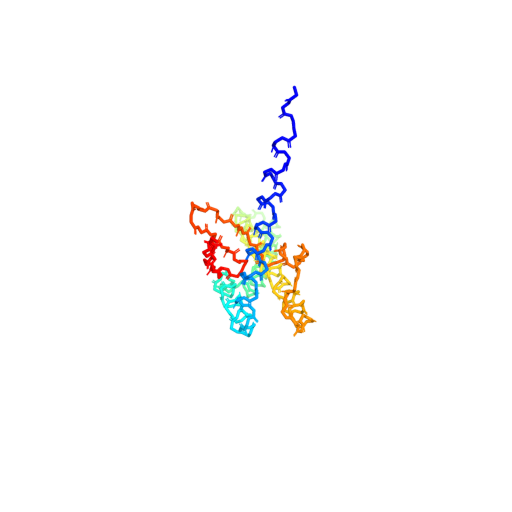542 22.632 1.00 81.50 124 LEU A O 1
ATOM 992 N N . THR A 1 125 ? -12.589 4.502 23.414 1.00 80.00 125 THR A N 1
ATOM 993 C CA . THR A 1 125 ? -13.784 4.851 24.190 1.00 80.00 125 THR A CA 1
ATOM 994 C C . THR A 1 125 ? -14.724 5.770 23.416 1.00 80.00 125 THR A C 1
ATOM 996 O O . THR A 1 125 ? -15.883 5.922 23.791 1.00 80.00 125 THR A O 1
ATOM 999 N N . LYS A 1 126 ? -14.227 6.407 22.349 1.00 83.12 126 LYS A N 1
ATOM 1000 C CA . LYS A 1 126 ? -14.955 7.353 21.501 1.00 83.12 126 LYS A CA 1
ATOM 1001 C C . LYS A 1 126 ? -14.502 7.228 20.053 1.00 83.12 126 LYS A C 1
ATOM 1003 O O . LYS A 1 126 ? -13.411 6.732 19.776 1.00 83.12 126 LYS A O 1
ATOM 1008 N N . TYR A 1 127 ? -15.342 7.728 19.154 1.00 85.62 127 TYR A N 1
ATOM 1009 C CA . TYR A 1 127 ? -15.021 7.861 17.742 1.00 85.62 127 TYR A CA 1
ATOM 1010 C C . TYR A 1 127 ? -13.812 8.788 17.542 1.00 85.62 127 TYR A C 1
ATOM 1012 O O . TYR A 1 127 ? -13.795 9.920 18.027 1.00 85.62 127 TYR A O 1
ATOM 1020 N N . ASP A 1 128 ? -12.811 8.295 16.814 1.00 86.50 128 ASP A N 1
ATOM 1021 C CA . ASP A 1 128 ? -11.639 9.052 16.376 1.00 86.50 128 ASP A CA 1
ATOM 1022 C C . ASP A 1 128 ? -11.639 9.083 14.845 1.00 86.50 128 ASP A C 1
ATOM 1024 O O . ASP A 1 128 ? -11.359 8.084 14.177 1.00 86.50 128 ASP A O 1
ATOM 1028 N N . GLU A 1 129 ? -11.967 10.248 14.284 1.00 87.19 129 GLU A N 1
ATOM 1029 C CA . GLU A 1 129 ? -12.072 10.433 12.838 1.00 87.19 129 GLU A CA 1
ATOM 1030 C C . GLU A 1 129 ? -10.746 10.170 12.115 1.00 87.19 129 GLU A C 1
ATOM 1032 O O . GLU A 1 129 ? -10.736 9.599 11.020 1.00 87.19 129 GLU A O 1
ATOM 1037 N N . GLN A 1 130 ? -9.615 10.566 12.710 1.00 84.75 130 GLN A N 1
ATOM 1038 C CA . GLN A 1 130 ? -8.309 10.351 12.091 1.00 84.75 130 GLN A CA 1
ATOM 1039 C C . GLN A 1 130 ? -7.996 8.862 12.016 1.00 84.75 130 GLN A C 1
ATOM 1041 O O . GLN A 1 130 ? -7.484 8.388 10.999 1.00 84.75 130 GLN A O 1
ATOM 1046 N N . LEU A 1 131 ? -8.336 8.121 13.068 1.00 84.06 131 LEU A N 1
ATOM 1047 C CA . LEU A 1 131 ? -8.139 6.683 13.120 1.00 84.06 131 LEU A CA 1
ATOM 1048 C C . LEU A 1 131 ? -9.044 5.941 12.136 1.00 84.06 131 LEU A C 1
ATOM 1050 O O . LEU A 1 131 ? -8.562 5.109 11.365 1.00 84.06 131 LEU A O 1
ATOM 1054 N N . VAL A 1 132 ? -10.327 6.295 12.101 1.00 87.31 132 VAL A N 1
ATOM 1055 C CA . VAL A 1 132 ? -11.309 5.712 11.179 1.00 87.31 132 VAL A CA 1
ATOM 1056 C C . VAL A 1 132 ? -10.882 5.934 9.734 1.00 87.31 132 VAL A C 1
ATOM 1058 O O . VAL A 1 132 ? -10.756 4.970 8.984 1.00 87.31 132 VAL A O 1
ATOM 1061 N N . ARG A 1 133 ? -10.540 7.170 9.344 1.00 87.81 133 ARG A N 1
ATOM 1062 C CA . ARG A 1 133 ? -10.061 7.466 7.981 1.00 87.81 133 ARG A CA 1
ATOM 1063 C C . ARG A 1 133 ? -8.801 6.684 7.613 1.00 87.81 133 ARG A C 1
ATOM 1065 O O . ARG A 1 133 ? -8.553 6.432 6.431 1.00 87.81 133 ARG A O 1
ATOM 1072 N N . ARG A 1 134 ? -7.978 6.318 8.598 1.00 84.38 134 ARG A N 1
ATOM 1073 C CA . ARG A 1 134 ? -6.728 5.587 8.367 1.00 84.38 134 ARG A CA 1
ATOM 1074 C C . ARG A 1 134 ? -6.941 4.082 8.237 1.00 84.38 134 ARG A C 1
ATOM 1076 O O . ARG A 1 134 ? -6.239 3.474 7.433 1.00 84.38 134 ARG A O 1
ATOM 1083 N N . LEU A 1 135 ? -7.893 3.508 8.973 1.00 85.31 135 LEU A N 1
ATOM 1084 C CA . LEU A 1 135 ? -8.129 2.060 9.029 1.00 85.31 135 LEU A CA 1
ATOM 1085 C C . LEU A 1 135 ? -9.261 1.569 8.139 1.00 85.31 135 LEU A C 1
ATOM 1087 O O . LEU A 1 135 ? -9.165 0.457 7.634 1.00 85.31 135 LEU A O 1
ATOM 1091 N N . ILE A 1 136 ? -10.311 2.360 7.958 1.00 88.50 136 ILE A N 1
ATOM 1092 C CA . ILE A 1 136 ? -11.552 1.915 7.328 1.00 88.50 136 ILE A CA 1
ATOM 1093 C C . ILE A 1 136 ? -11.541 2.293 5.852 1.00 88.50 136 ILE A C 1
ATOM 1095 O O . ILE A 1 136 ? -11.206 3.427 5.499 1.00 88.50 136 ILE A O 1
ATOM 1099 N N . GLU A 1 137 ? -11.872 1.329 4.999 1.00 89.19 137 GLU A N 1
ATOM 1100 C CA . GLU A 1 137 ? -12.057 1.533 3.562 1.00 89.19 137 GLU A CA 1
ATOM 1101 C C . GLU A 1 137 ? -13.504 1.933 3.276 1.00 89.19 137 GLU A C 1
ATOM 1103 O O . GLU A 1 137 ? -13.753 2.966 2.657 1.00 89.19 137 GLU A O 1
ATOM 1108 N N . LYS A 1 138 ? -14.465 1.162 3.795 1.00 91.38 138 LYS A N 1
ATOM 1109 C CA . LYS A 1 138 ? -15.896 1.462 3.690 1.00 91.38 138 LYS A CA 1
ATOM 1110 C C . LYS A 1 138 ? -16.702 0.779 4.792 1.00 91.38 138 LYS A C 1
ATOM 1112 O O . LYS A 1 138 ? -16.248 -0.172 5.426 1.00 91.38 138 LYS A O 1
ATOM 1117 N N . VAL A 1 139 ? -17.930 1.256 4.964 1.00 91.19 139 VAL A N 1
ATOM 1118 C CA . VAL A 1 139 ? -18.963 0.623 5.787 1.00 91.19 139 VAL A CA 1
ATOM 1119 C C . VAL A 1 139 ? -20.154 0.333 4.887 1.00 91.19 139 VAL A C 1
ATOM 1121 O O . VAL A 1 139 ? -20.609 1.219 4.166 1.00 91.19 139 VAL A O 1
ATOM 1124 N N . THR A 1 140 ? -20.641 -0.902 4.921 1.00 91.75 140 THR A N 1
ATOM 1125 C CA . THR A 1 140 ? -21.861 -1.318 4.224 1.00 91.75 140 THR A CA 1
ATOM 1126 C C . THR A 1 140 ? -22.957 -1.523 5.257 1.00 91.75 140 THR A C 1
ATOM 1128 O O . THR A 1 140 ? -22.756 -2.259 6.222 1.00 91.75 140 THR A O 1
ATOM 1131 N N . VAL A 1 141 ? -24.089 -0.852 5.065 1.00 88.69 141 VAL A N 1
ATOM 1132 C CA . VAL A 1 141 ? -25.251 -0.925 5.958 1.00 88.69 141 VAL A CA 1
ATOM 1133 C C . VAL A 1 141 ? -26.255 -1.913 5.370 1.00 88.69 141 VAL A C 1
ATOM 1135 O O . VAL A 1 141 ? -26.622 -1.783 4.202 1.00 88.69 141 VAL A O 1
ATOM 1138 N N . TYR A 1 142 ? -26.677 -2.883 6.173 1.00 86.75 142 TYR A N 1
ATOM 1139 C CA . TYR A 1 142 ? -27.759 -3.823 5.882 1.00 86.75 142 TYR A CA 1
ATOM 1140 C C . TYR A 1 142 ? -28.912 -3.596 6.867 1.00 86.75 142 TYR A C 1
ATOM 1142 O O . TYR A 1 142 ? -28.762 -2.830 7.811 1.00 86.75 142 TYR A O 1
ATOM 1150 N N . GLU A 1 143 ? -30.049 -4.265 6.653 1.00 83.12 143 GLU A N 1
ATOM 1151 C CA . GLU A 1 143 ? -31.238 -4.116 7.511 1.00 83.12 143 GLU A CA 1
ATOM 1152 C C . GLU A 1 143 ? -31.012 -4.536 8.972 1.00 83.12 143 GLU A C 1
ATOM 1154 O O . GLU A 1 143 ? -31.658 -3.977 9.842 1.00 83.12 143 GLU A O 1
ATOM 1159 N N . GLU A 1 144 ? -30.105 -5.483 9.243 1.00 86.19 144 GLU A N 1
ATOM 1160 C CA . GLU A 1 144 ? -29.879 -6.034 10.598 1.00 86.19 144 GLU A CA 1
ATOM 1161 C C . GLU A 1 144 ? -28.401 -5.976 11.038 1.00 86.19 144 GLU A C 1
ATOM 1163 O O . GLU A 1 144 ? -28.019 -6.463 12.106 1.00 86.19 144 GLU A O 1
ATOM 1168 N N . LYS A 1 145 ? -27.512 -5.448 10.186 1.00 87.75 145 LYS A N 1
ATOM 1169 C CA . LYS A 1 145 ? -26.070 -5.447 10.462 1.00 87.75 145 LYS A CA 1
ATOM 1170 C C . LYS A 1 145 ? -25.298 -4.391 9.692 1.00 87.75 145 LYS A C 1
ATOM 1172 O O . LYS A 1 145 ? -25.702 -3.912 8.634 1.00 87.75 145 LYS A O 1
ATOM 1177 N N . PHE A 1 146 ? -24.086 -4.151 10.163 1.00 90.44 146 PHE A N 1
ATOM 1178 C CA . PHE A 1 146 ? -23.081 -3.351 9.490 1.00 90.44 146 PHE A CA 1
ATOM 1179 C C . PHE A 1 146 ? -21.873 -4.211 9.159 1.00 90.44 146 PHE A C 1
ATOM 1181 O O . PHE A 1 146 ? -21.326 -4.886 10.026 1.00 90.44 146 PHE A O 1
ATOM 1188 N N . THR A 1 147 ? -21.405 -4.130 7.921 1.00 92.56 147 THR A N 1
ATOM 1189 C CA . THR A 1 147 ? -20.133 -4.728 7.519 1.00 92.56 147 THR A CA 1
ATOM 1190 C C . THR A 1 147 ? -19.095 -3.626 7.385 1.00 92.56 147 THR A C 1
ATOM 1192 O O . THR A 1 147 ? -19.219 -2.734 6.541 1.00 92.56 147 THR A O 1
ATOM 1195 N N . VAL A 1 148 ? -18.061 -3.685 8.218 1.00 92.25 148 VAL A N 1
ATOM 1196 C CA . VAL A 1 148 ? -16.940 -2.745 8.216 1.00 92.25 148 VAL A CA 1
ATOM 1197 C C . VAL A 1 148 ? -15.760 -3.393 7.504 1.00 92.25 148 VAL A C 1
ATOM 1199 O O . VAL A 1 148 ? -15.229 -4.405 7.963 1.00 92.25 148 VAL A O 1
ATOM 1202 N N . GLU A 1 149 ? -15.334 -2.797 6.391 1.00 90.75 149 GLU A N 1
ATOM 1203 C CA . GLU A 1 149 ? -14.167 -3.245 5.634 1.00 90.75 149 GLU A CA 1
ATOM 1204 C C . GLU A 1 149 ? -12.962 -2.370 5.977 1.00 90.75 149 GLU A C 1
ATOM 1206 O O . GLU A 1 149 ? -12.975 -1.143 5.820 1.00 90.75 149 GLU A O 1
ATOM 1211 N N . PHE A 1 150 ? -11.902 -3.010 6.455 1.00 88.12 150 PHE A N 1
ATOM 1212 C CA . PHE A 1 150 ? -10.638 -2.363 6.749 1.00 88.12 150 PHE A CA 1
ATOM 1213 C C . PHE A 1 150 ? -9.798 -2.255 5.481 1.00 88.12 150 PHE A C 1
ATOM 1215 O O . PHE A 1 150 ? -9.801 -3.123 4.618 1.00 88.12 150 PHE A O 1
ATOM 1222 N N . LYS A 1 151 ? -8.946 -1.236 5.440 1.00 81.62 151 LYS A N 1
ATOM 1223 C CA . LYS A 1 151 ? -7.905 -1.031 4.422 1.00 81.62 151 LYS A CA 1
ATOM 1224 C C . LYS A 1 151 ? -6.891 -2.173 4.335 1.00 81.62 151 LYS A C 1
ATOM 1226 O O . LYS A 1 151 ? -6.105 -2.218 3.395 1.00 81.62 151 LYS A O 1
ATOM 1231 N N . SER A 1 152 ? -6.886 -3.068 5.320 1.00 77.44 152 SER A N 1
ATOM 1232 C CA . SER A 1 152 ? -6.136 -4.322 5.301 1.00 77.44 152 SER A CA 1
ATOM 1233 C C . SER A 1 152 ? -6.828 -5.448 4.534 1.00 77.44 152 SER A C 1
ATOM 1235 O O . SER A 1 152 ? -6.206 -6.486 4.345 1.00 77.44 152 SER A O 1
ATOM 1237 N N . GLY A 1 153 ? -8.090 -5.287 4.126 1.00 79.25 153 GLY A N 1
ATOM 1238 C CA . GLY A 1 153 ? -8.949 -6.346 3.588 1.00 79.25 153 GLY A CA 1
ATOM 1239 C C . GLY A 1 153 ? -9.676 -7.165 4.662 1.00 79.25 153 GLY A C 1
ATOM 1240 O O . GLY A 1 153 ? -10.505 -8.011 4.334 1.00 79.25 153 GLY A O 1
ATOM 1241 N N . VAL A 1 154 ? -9.400 -6.923 5.950 1.00 84.75 154 VAL A N 1
ATOM 1242 C CA . VAL A 1 154 ? -10.156 -7.543 7.049 1.00 84.75 154 VAL A CA 1
ATOM 1243 C C . VAL A 1 154 ? -11.580 -6.999 7.040 1.00 84.75 154 VAL A C 1
ATOM 1245 O O . VAL A 1 154 ? -11.789 -5.797 6.901 1.00 84.75 154 VAL A O 1
ATOM 1248 N N . THR A 1 155 ? -12.555 -7.883 7.211 1.00 89.12 155 THR A N 1
ATOM 1249 C CA . THR A 1 155 ? -13.973 -7.525 7.248 1.00 89.12 155 THR A CA 1
ATOM 1250 C C . THR A 1 155 ? -14.565 -7.945 8.585 1.00 89.12 155 THR A C 1
ATOM 1252 O O . THR A 1 155 ? -14.308 -9.055 9.048 1.00 89.12 155 THR A O 1
ATOM 1255 N N . VAL A 1 156 ? -15.338 -7.057 9.210 1.00 89.19 156 VAL A N 1
ATOM 1256 C CA . VAL A 1 156 ? -16.019 -7.323 10.480 1.00 89.19 156 VAL A CA 1
ATOM 1257 C C . VAL A 1 156 ? -17.492 -7.003 10.342 1.00 89.19 156 VAL A C 1
ATOM 1259 O O . VAL A 1 156 ? -17.855 -5.874 10.015 1.00 89.19 156 VAL A O 1
ATOM 1262 N N . ASP A 1 157 ? -18.322 -7.990 10.655 1.00 90.88 157 ASP A N 1
ATOM 1263 C CA . ASP A 1 157 ? -19.754 -7.795 10.810 1.00 90.88 157 ASP A CA 1
ATOM 1264 C C . ASP A 1 157 ? -20.061 -7.375 12.255 1.00 90.88 157 ASP A C 1
ATOM 1266 O O . ASP A 1 157 ? -19.596 -7.974 13.233 1.00 90.88 157 ASP A O 1
ATOM 1270 N N . VAL A 1 158 ? -20.823 -6.296 12.384 1.00 87.50 158 VAL A N 1
ATOM 1271 C CA . VAL A 1 158 ? -21.356 -5.774 13.638 1.00 87.50 158 VAL A CA 1
ATOM 1272 C C . VAL A 1 158 ? -22.870 -5.851 13.530 1.00 87.50 158 VAL A C 1
ATOM 1274 O O . VAL A 1 158 ? -23.472 -5.130 12.738 1.00 87.50 158 VAL A O 1
ATOM 1277 N N . GLU A 1 159 ? -23.463 -6.765 14.289 1.00 83.94 159 GLU A N 1
ATOM 1278 C CA . GLU A 1 159 ? -24.915 -6.867 14.434 1.00 83.94 159 GLU A CA 1
ATOM 1279 C C . GLU A 1 159 ? -25.447 -5.595 15.103 1.00 83.94 159 GLU A C 1
ATOM 1281 O O . GLU A 1 159 ? -24.822 -5.067 16.033 1.00 83.94 159 GLU A O 1
ATOM 1286 N N . GLU A 1 160 ? -26.570 -5.088 14.599 1.00 66.19 160 GLU A N 1
ATOM 1287 C CA . GLU A 1 160 ? -27.326 -4.033 15.268 1.00 66.19 160 GLU A CA 1
ATOM 1288 C C . GLU A 1 160 ? -27.985 -4.699 16.487 1.00 66.19 160 GLU A C 1
ATOM 1290 O O . GLU A 1 160 ? -28.938 -5.460 16.354 1.00 66.19 160 GLU A O 1
ATOM 1295 N N . TYR A 1 161 ? -27.394 -4.545 17.677 1.00 56.72 161 TYR A N 1
ATOM 1296 C CA . TYR A 1 161 ? -28.079 -4.963 18.900 1.00 56.72 161 TYR A CA 1
ATOM 1297 C C . TYR A 1 161 ? -29.203 -3.955 19.168 1.00 56.72 161 TYR A C 1
ATOM 1299 O O . TYR A 1 161 ? -28.904 -2.786 19.419 1.00 56.72 161 TYR A O 1
ATOM 1307 N N . ASP A 1 162 ? -30.449 -4.435 19.094 1.00 41.38 162 ASP A N 1
ATOM 1308 C CA . ASP A 1 162 ? -31.676 -3.756 19.552 1.00 41.38 162 ASP A CA 1
ATOM 1309 C C . ASP A 1 162 ? -31.576 -3.258 21.010 1.00 41.38 162 ASP A C 1
ATOM 1311 O O . ASP A 1 162 ? -31.066 -4.013 21.879 1.00 41.38 162 ASP A O 1
#

Foldseek 3Di:
DPPPVVVVVVVVVVVVVFVQLLVQCLVLCVVVVVLLVLLVVLLVVVLDDDLPVLLVVLVVVLVVLVVVLVVCVVVVHDNVVSVVVNVVSVVVNVVSVVSVVVSVVSVVLSVVLVVVSVVPPDRDPGGDPVNCVSFFPDWDDDPFWIWTATPSRDIDIDGPDD

Nearest PDB structures (foldseek):
  6x94-assembly1_A  TM=7.390E-01  e=1.543E-01  Methanosarcina mazei Go1
  6b87-assembly1_A-2  TM=6.867E-01  e=3.316E-01  synthetic construct
  6he3-assembly1_A  TM=6.635E-01  e=1.632E+00  Pseudomonas aeruginosa
  6ixe-assembly1_A  TM=4.437E-01  e=7.534E+00  Homo sapiens

Secondary structure (DSSP, 8-state):
--SHHHHHHHHHHHHHHHHHHHHHHHHHHTTHHHHHHHHHHHHHHHH-S-HHHHHHHHHHHHHHHHHHHHHHHHTT---HHHHHHHHHHHHHHHHHHHHHHHHHHHHHHHHHHHHHHHH--S--SS--HHHHHHHEEEEEE-SSEEEEEETTS-EEEEE---